Protein AF-A0AAV0N3V4-F1 (afdb_monomer)

pLDDT: mean 92.2, std 11.18, range [54.25, 98.69]

Sequence (36 aa):
MRLVFVGAEVAPWSKTGGLGDVLGGLPPAMAVSYLN

Organism: NCBI:txid586396

Structure (mmCIF, N/CA/C/O backbone):
data_AF-A0AAV0N3V4-F1
#
_entry.id   AF-A0AAV0N3V4-F1
#
loop_
_atom_site.group_PDB
_atom_site.id
_atom_site.type_symbol
_atom_site.label_atom_id
_atom_site.label_alt_id
_atom_site.label_comp_id
_atom_site.label_asym_id
_atom_site.label_entity_id
_atom_site.label_s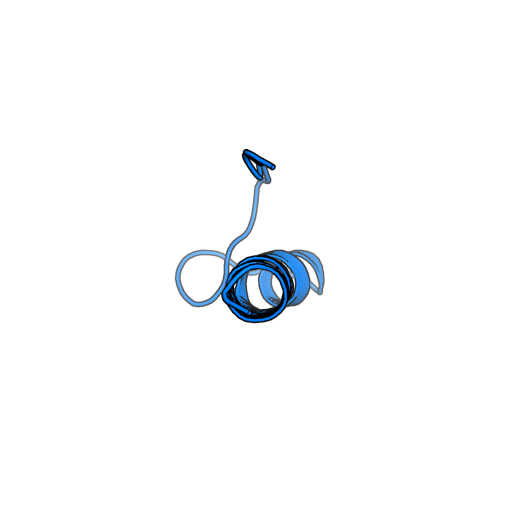eq_id
_atom_site.pdbx_PDB_ins_code
_atom_site.Cartn_x
_atom_site.Cartn_y
_atom_site.Cartn_z
_atom_site.occupancy
_atom_site.B_iso_or_equiv
_atom_site.auth_seq_id
_atom_site.auth_comp_id
_atom_site.auth_asym_id
_atom_site.auth_atom_id
_atom_site.pdbx_PDB_model_num
ATOM 1 N N . MET A 1 1 ? -6.974 -5.702 14.481 1.00 88.00 1 MET A N 1
ATOM 2 C CA . MET A 1 1 ? -7.964 -4.863 13.750 1.00 88.00 1 MET A CA 1
ATOM 3 C 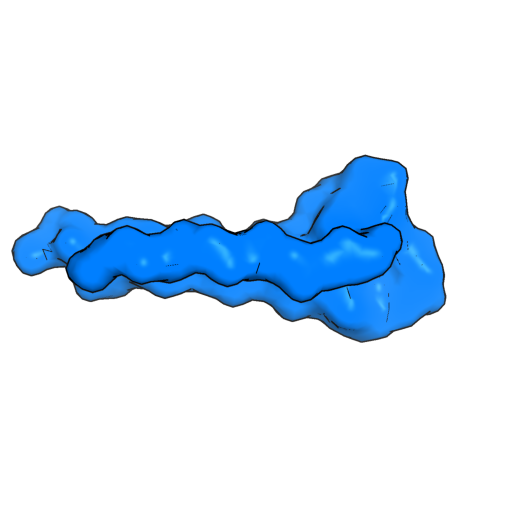C . MET A 1 1 ? -7.947 -5.227 12.267 1.00 88.00 1 MET A C 1
ATOM 5 O O . MET A 1 1 ? -6.995 -5.873 11.855 1.00 88.00 1 MET A O 1
ATOM 9 N N . ARG A 1 2 ? -8.946 -4.829 11.464 1.00 91.69 2 ARG A N 1
ATOM 10 C CA . ARG A 1 2 ? -8.919 -5.000 9.995 1.00 91.69 2 ARG A CA 1
ATOM 11 C C . ARG A 1 2 ? -8.805 -3.633 9.319 1.00 91.69 2 ARG A C 1
ATOM 13 O O . ARG A 1 2 ? -9.665 -2.790 9.547 1.00 91.69 2 ARG A O 1
ATOM 20 N N . LEU A 1 3 ? -7.754 -3.436 8.526 1.00 92.94 3 LEU A N 1
ATOM 21 C CA . LEU A 1 3 ? -7.463 -2.196 7.801 1.00 92.94 3 LEU A CA 1
ATOM 22 C C . LEU A 1 3 ? -7.400 -2.478 6.299 1.00 92.94 3 LEU A C 1
ATOM 24 O O . LEU A 1 3 ? -6.839 -3.492 5.890 1.00 92.94 3 LEU A O 1
ATOM 28 N N . VAL A 1 4 ? -7.946 -1.568 5.494 1.00 96.62 4 VAL A N 1
ATO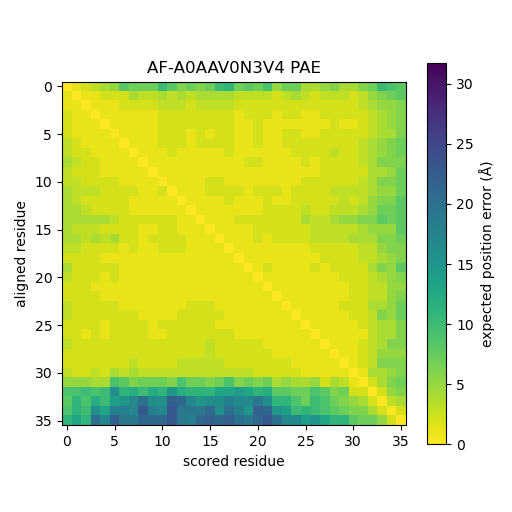M 29 C CA . VAL A 1 4 ? -7.839 -1.592 4.030 1.00 96.62 4 VAL A CA 1
ATOM 30 C C . VAL A 1 4 ? -7.210 -0.278 3.588 1.00 96.62 4 VAL A C 1
ATOM 32 O O . VAL A 1 4 ? -7.765 0.788 3.844 1.00 96.62 4 VAL A O 1
ATOM 35 N N . PHE A 1 5 ? -6.049 -0.360 2.942 1.00 97.00 5 PHE A N 1
ATOM 36 C CA . PHE A 1 5 ? -5.360 0.796 2.378 1.00 97.00 5 PHE A CA 1
ATOM 37 C C . PHE A 1 5 ? -5.795 0.988 0.925 1.00 97.00 5 PHE A C 1
ATOM 39 O O . PHE A 1 5 ? -5.794 0.037 0.146 1.00 97.00 5 PHE A O 1
ATOM 46 N N . VAL A 1 6 ? -6.161 2.218 0.566 1.00 97.75 6 VAL A N 1
ATOM 47 C CA . VAL A 1 6 ? -6.545 2.602 -0.798 1.00 97.75 6 VAL A CA 1
ATOM 48 C C . VAL A 1 6 ? -5.713 3.815 -1.195 1.00 97.75 6 VAL A C 1
ATOM 50 O O . VAL A 1 6 ? -5.657 4.797 -0.457 1.00 97.75 6 VAL A O 1
ATOM 53 N N . GLY A 1 7 ? -5.064 3.749 -2.354 1.00 97.19 7 GLY A N 1
ATOM 54 C CA . GLY A 1 7 ? -4.254 4.837 -2.888 1.00 97.19 7 GLY A CA 1
ATOM 55 C C . GLY A 1 7 ? -3.947 4.638 -4.367 1.00 97.19 7 GLY A C 1
ATOM 56 O O . GLY A 1 7 ? -4.196 3.570 -4.921 1.00 97.19 7 GLY A O 1
ATOM 57 N N . ALA A 1 8 ? -3.423 5.687 -5.002 1.00 98.44 8 ALA A N 1
ATOM 58 C CA . ALA A 1 8 ? -3.093 5.682 -6.428 1.00 98.44 8 ALA A CA 1
ATOM 59 C C . ALA A 1 8 ? -1.715 5.063 -6.746 1.00 98.44 8 ALA A C 1
ATOM 61 O O . ALA A 1 8 ? -1.418 4.828 -7.912 1.00 98.44 8 ALA A O 1
ATOM 62 N N . GLU A 1 9 ? -0.879 4.811 -5.733 1.00 98.69 9 GLU A N 1
ATOM 63 C CA . GLU A 1 9 ? 0.484 4.284 -5.886 1.00 98.69 9 GLU A CA 1
ATOM 64 C C . GLU A 1 9 ? 0.769 3.184 -4.862 1.00 98.69 9 GLU A C 1
ATOM 66 O O . GLU A 1 9 ? 0.438 3.338 -3.690 1.00 98.69 9 GLU A O 1
ATOM 71 N N . VAL A 1 10 ? 1.442 2.11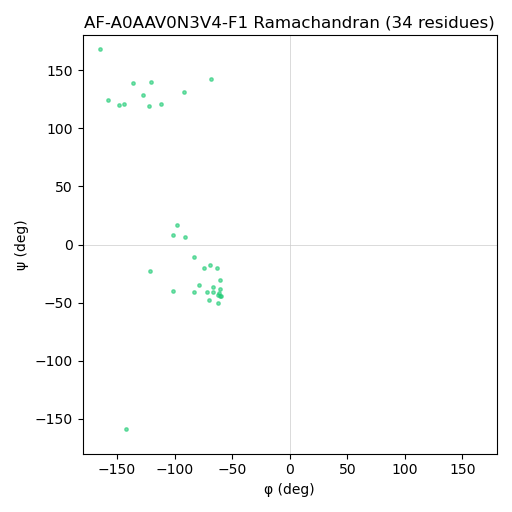0 -5.279 1.00 98.31 10 VAL A N 1
ATOM 72 C CA . VAL A 1 10 ? 1.987 1.063 -4.401 1.00 98.31 10 VAL A CA 1
ATOM 73 C C . VAL A 1 10 ? 3.266 0.509 -5.028 1.00 98.31 10 VAL A C 1
ATOM 75 O O . VAL A 1 10 ? 3.231 -0.053 -6.128 1.00 98.31 10 VAL A O 1
ATOM 78 N N . ALA A 1 11 ? 4.399 0.624 -4.331 1.00 97.75 11 ALA A N 1
ATOM 79 C CA . ALA A 1 11 ? 5.637 -0.021 -4.761 1.00 97.75 11 ALA A CA 1
ATOM 80 C C . ALA A 1 11 ? 5.532 -1.562 -4.640 1.00 97.75 11 ALA A C 1
ATOM 82 O O . ALA A 1 11 ? 4.946 -2.049 -3.674 1.00 97.75 11 ALA A O 1
ATOM 83 N N . PRO A 1 12 ? 6.108 -2.351 -5.568 1.00 95.88 12 PRO A N 1
ATOM 84 C CA . PRO A 1 12 ? 6.903 -1.926 -6.723 1.00 95.88 12 PRO A CA 1
ATOM 85 C C . PRO A 1 12 ? 6.092 -1.703 -8.018 1.00 95.88 12 PRO A C 1
ATOM 87 O O . PRO A 1 12 ? 6.693 -1.487 -9.064 1.00 95.88 12 PRO A O 1
ATOM 90 N N . TRP A 1 13 ? 4.755 -1.770 -7.993 1.00 98.19 13 TRP A N 1
ATOM 91 C CA . TRP A 1 13 ? 3.933 -1.791 -9.215 1.00 98.19 13 TRP A CA 1
ATOM 92 C C . TRP A 1 13 ? 3.637 -0.415 -9.820 1.00 98.19 13 TRP A C 1
ATOM 94 O O . TRP A 1 13 ? 3.646 -0.269 -11.038 1.00 98.19 13 TRP A O 1
ATOM 104 N N . SER A 1 14 ? 3.343 0.592 -8.996 1.00 97.69 14 SER A N 1
ATOM 105 C CA . SER A 1 14 ? 3.029 1.953 -9.452 1.00 97.69 14 SER A CA 1
ATOM 106 C C . SER A 1 14 ? 3.586 2.974 -8.467 1.00 97.69 14 SER A C 1
ATOM 108 O O . SER A 1 14 ? 3.272 2.936 -7.279 1.00 97.69 14 SER A O 1
ATOM 110 N N . LYS A 1 15 ? 4.46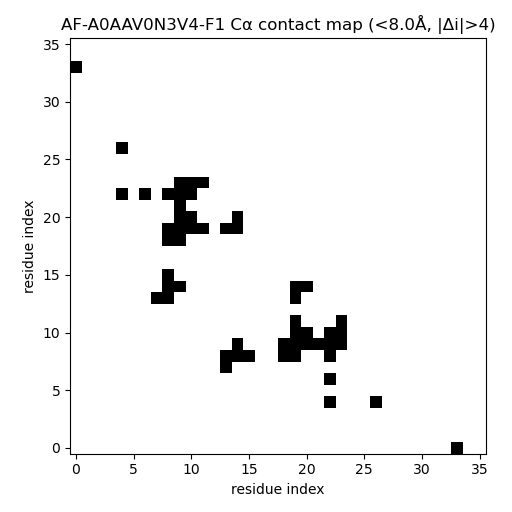8 3.858 -8.941 1.00 96.00 15 LYS A N 1
ATOM 111 C CA . LYS A 1 15 ? 5.163 4.832 -8.095 1.00 96.00 15 LYS A CA 1
ATOM 112 C C . LYS A 1 15 ? 5.649 6.013 -8.925 1.00 96.00 15 LYS A C 1
ATOM 114 O O . LYS A 1 15 ? 6.426 5.823 -9.858 1.00 96.00 15 LYS A O 1
ATOM 119 N N . THR A 1 16 ? 5.246 7.220 -8.541 1.00 97.25 16 THR A N 1
ATOM 120 C CA . THR A 1 16 ? 5.793 8.469 -9.101 1.00 97.25 16 THR A CA 1
ATOM 121 C C . THR A 1 16 ? 6.401 9.362 -8.025 1.00 97.25 16 THR A C 1
ATOM 123 O O . THR A 1 16 ? 7.305 10.143 -8.316 1.00 97.25 16 THR A O 1
ATOM 126 N N . GLY A 1 17 ? 5.977 9.196 -6.767 1.00 95.94 17 GLY A N 1
ATOM 127 C CA . GLY A 1 17 ? 6.498 9.942 -5.627 1.00 95.94 17 GLY A CA 1
ATOM 128 C C . GLY A 1 17 ? 6.617 9.096 -4.361 1.00 95.94 17 GLY A C 1
ATOM 129 O O . GLY A 1 17 ? 6.693 7.867 -4.401 1.00 95.94 17 GLY A O 1
ATOM 130 N N . GLY A 1 18 ? 6.658 9.766 -3.208 1.00 98.19 18 GLY A N 1
ATOM 131 C CA . GLY A 1 18 ? 6.823 9.116 -1.900 1.00 98.19 18 GLY A CA 1
ATOM 132 C C . GLY A 1 18 ? 5.619 8.281 -1.450 1.00 98.19 18 GLY A C 1
ATOM 133 O O . GLY A 1 18 ? 5.771 7.413 -0.594 1.00 98.19 18 GLY A O 1
ATOM 134 N N . LEU A 1 19 ? 4.436 8.485 -2.044 1.00 98.06 19 LEU A N 1
ATOM 135 C CA . LEU A 1 19 ? 3.225 7.743 -1.680 1.00 98.06 19 LEU A CA 1
ATOM 136 C C . LEU A 1 19 ? 3.396 6.229 -1.885 1.00 98.06 19 LEU A C 1
ATOM 138 O O . LEU A 1 19 ? 3.049 5.457 -0.990 1.00 98.06 19 LEU A O 1
ATOM 142 N N . GLY A 1 20 ? 3.986 5.806 -3.011 1.00 97.94 20 GLY A N 1
ATOM 143 C CA . GLY A 1 20 ? 4.239 4.390 -3.284 1.00 97.94 20 GLY A CA 1
ATOM 144 C C . GLY A 1 20 ? 5.155 3.704 -2.261 1.00 97.94 20 GLY A C 1
ATOM 145 O O . GLY A 1 20 ? 4.962 2.518 -1.997 1.00 97.94 20 GLY A O 1
ATOM 146 N N . ASP A 1 21 ? 6.098 4.429 -1.639 1.00 98.12 21 ASP A N 1
ATOM 147 C CA . ASP A 1 21 ? 6.953 3.866 -0.573 1.00 98.12 21 ASP A CA 1
ATOM 148 C C . ASP A 1 21 ? 6.161 3.658 0.713 1.00 98.12 21 ASP A C 1
ATOM 150 O O . ASP A 1 21 ? 6.300 2.631 1.376 1.00 98.12 21 ASP A O 1
ATOM 154 N N . VAL A 1 22 ? 5.292 4.617 1.050 1.00 97.69 22 VAL A N 1
ATOM 155 C CA . VAL A 1 22 ? 4.439 4.524 2.236 1.00 97.69 22 VAL A CA 1
ATOM 156 C C . VAL A 1 22 ? 3.507 3.326 2.109 1.00 97.69 22 VAL A C 1
ATOM 158 O O . VAL A 1 22 ? 3.469 2.495 3.012 1.00 97.69 22 VAL A O 1
ATOM 161 N N . LEU A 1 23 ? 2.795 3.186 0.986 1.00 98.12 23 LEU A N 1
ATOM 162 C CA . LEU A 1 23 ? 1.864 2.069 0.797 1.00 98.12 23 LEU A CA 1
ATOM 163 C C . LEU A 1 23 ? 2.558 0.725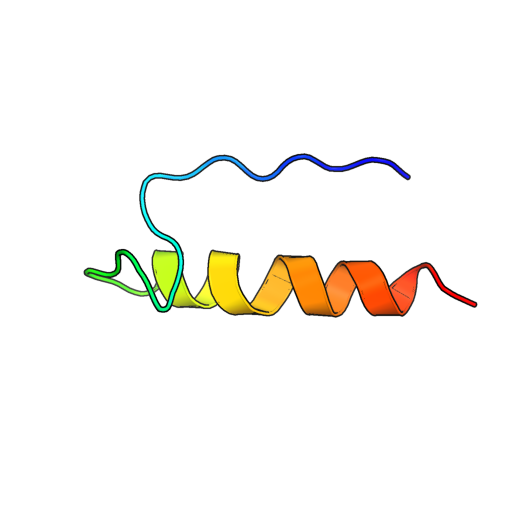 0.527 1.00 98.12 23 LEU A C 1
ATOM 165 O O . LEU A 1 23 ? 1.958 -0.316 0.782 1.00 98.12 23 LEU A O 1
ATOM 169 N N . GLY A 1 24 ? 3.818 0.723 0.086 1.00 97.06 24 GLY A N 1
ATOM 170 C CA . GLY A 1 24 ? 4.632 -0.493 -0.004 1.00 97.06 24 GLY A CA 1
ATOM 171 C C . GLY A 1 24 ? 5.211 -0.952 1.341 1.00 97.06 24 GLY A C 1
ATOM 172 O O . GLY A 1 24 ? 5.327 -2.152 1.576 1.00 97.06 24 GLY A O 1
AT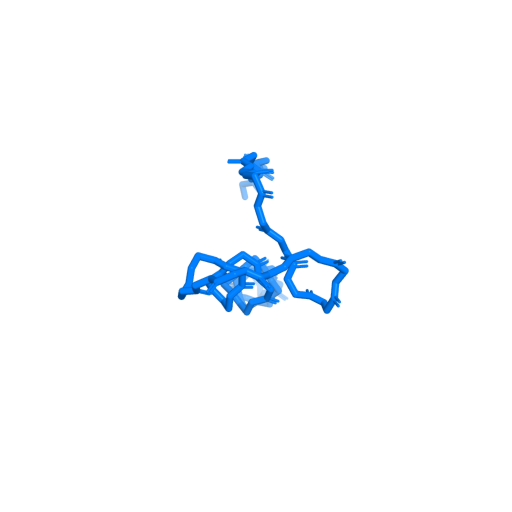OM 173 N N . GLY A 1 25 ? 5.568 -0.021 2.234 1.00 96.81 25 GLY A N 1
ATOM 174 C CA . GLY A 1 25 ? 6.281 -0.323 3.483 1.00 96.81 25 GLY A CA 1
ATOM 175 C C . GLY A 1 25 ? 5.419 -0.346 4.749 1.00 96.81 25 GLY A C 1
ATOM 176 O O . GLY A 1 25 ? 5.603 -1.213 5.605 1.00 96.81 25 GLY A O 1
ATOM 177 N N . LEU A 1 26 ? 4.462 0.577 4.882 1.00 96.50 26 LEU A N 1
ATOM 178 C CA . LEU A 1 26 ? 3.658 0.717 6.101 1.00 96.50 26 LEU A CA 1
ATOM 179 C C . LEU A 1 26 ? 2.680 -0.454 6.316 1.00 96.50 26 LEU A C 1
ATOM 181 O O . LEU A 1 26 ? 2.670 -0.990 7.428 1.00 96.50 26 LEU A O 1
ATOM 185 N N . PRO A 1 27 ? 1.883 -0.906 5.320 1.00 96.25 27 PRO A N 1
ATOM 186 C CA . PRO A 1 27 ? 0.930 -1.992 5.551 1.00 96.25 27 PRO A CA 1
ATOM 187 C C . PRO A 1 27 ? 1.587 -3.312 6.003 1.00 96.25 27 PRO A C 1
ATOM 189 O O . PRO A 1 27 ? 1.101 -3.887 6.981 1.00 96.25 27 PRO A O 1
ATOM 192 N N . PRO A 1 28 ? 2.705 -3.782 5.405 1.00 94.12 28 PRO A N 1
ATOM 193 C CA . PRO A 1 28 ? 3.424 -4.956 5.907 1.00 94.12 28 PRO A CA 1
ATOM 194 C C . PRO A 1 28 ? 3.971 -4.774 7.32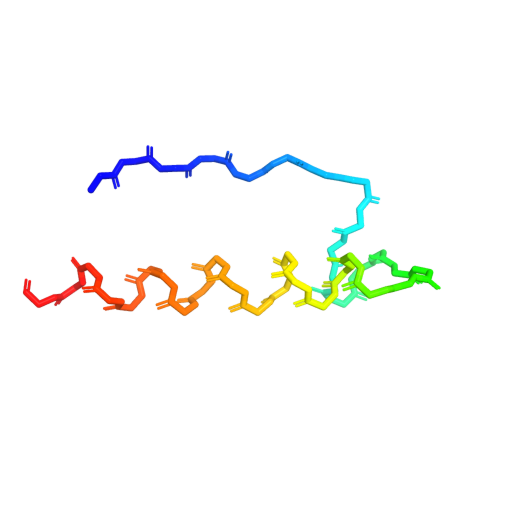6 1.00 94.12 28 PRO A C 1
ATOM 196 O O . PRO A 1 28 ? 3.849 -5.681 8.147 1.00 94.12 28 PRO A O 1
ATOM 199 N N . ALA A 1 29 ? 4.528 -3.600 7.645 1.00 94.69 29 ALA A N 1
ATOM 200 C CA . ALA A 1 29 ? 5.055 -3.321 8.981 1.00 94.69 29 ALA A CA 1
ATOM 201 C C . ALA A 1 29 ? 3.952 -3.378 10.052 1.00 94.69 29 ALA A C 1
ATOM 203 O O . ALA A 1 29 ? 4.128 -4.006 11.095 1.00 94.69 29 ALA A O 1
ATOM 204 N N . MET A 1 30 ? 2.784 -2.792 9.768 1.00 93.00 30 MET A N 1
ATOM 205 C CA . MET A 1 30 ? 1.629 -2.858 10.665 1.00 93.00 30 MET A CA 1
ATOM 206 C C . MET A 1 30 ? 1.071 -4.277 10.797 1.00 93.00 30 MET A C 1
ATOM 208 O O . MET A 1 30 ? 0.647 -4.654 11.886 1.00 93.00 30 MET A O 1
ATOM 212 N N . ALA A 1 31 ? 1.077 -5.078 9.725 1.00 91.75 31 ALA A N 1
ATOM 213 C CA . ALA A 1 31 ? 0.625 -6.467 9.786 1.00 91.75 31 ALA A CA 1
ATOM 214 C C . ALA A 1 31 ? 1.458 -7.297 10.779 1.00 91.75 31 ALA A C 1
ATOM 216 O O . ALA A 1 31 ? 0.896 -8.091 11.531 1.00 91.75 31 ALA A O 1
ATOM 217 N N . VAL A 1 32 ? 2.774 -7.060 10.842 1.00 86.88 32 VAL A N 1
ATOM 218 C CA . VAL A 1 32 ? 3.671 -7.714 11.810 1.00 86.88 32 VAL A CA 1
ATOM 219 C C . VAL A 1 32 ? 3.366 -7.282 13.247 1.00 86.88 32 VAL A C 1
ATOM 221 O O . VAL A 1 32 ? 3.340 -8.121 14.144 1.00 86.88 32 VAL A O 1
ATOM 224 N N . SER A 1 33 ? 3.088 -5.996 13.489 1.00 72.00 33 SER A N 1
ATOM 225 C CA . SER A 1 33 ? 2.843 -5.476 14.846 1.00 72.00 33 SER A C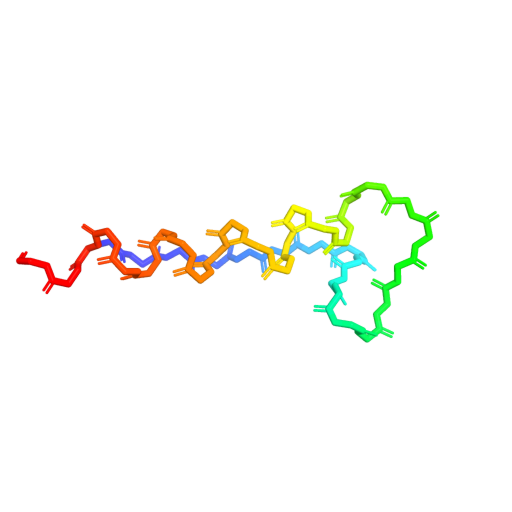A 1
ATOM 226 C C . SER A 1 33 ? 1.615 -6.071 15.548 1.00 72.00 33 SER A C 1
ATOM 228 O O . SER A 1 33 ? 1.542 -6.013 16.772 1.00 72.00 33 SER A O 1
ATOM 230 N N . TYR A 1 34 ? 0.661 -6.642 14.808 1.00 62.00 34 TYR A N 1
ATOM 231 C CA . TYR A 1 34 ? -0.554 -7.252 15.365 1.00 62.00 34 TYR A CA 1
ATOM 232 C C . TYR A 1 34 ? -0.508 -8.791 15.449 1.00 62.00 34 TYR A C 1
ATOM 234 O O . TYR A 1 34 ? -1.537 -9.394 15.743 1.00 62.00 34 TYR A O 1
ATOM 242 N N . LEU A 1 35 ? 0.644 -9.426 15.189 1.00 60.34 35 LEU A N 1
ATOM 243 C CA . LEU A 1 35 ? 0.833 -10.886 15.265 1.00 60.34 35 LEU A CA 1
ATOM 244 C C . LEU A 1 35 ? 1.473 -11.377 16.586 1.00 60.34 35 LEU A C 1
ATOM 246 O O . LEU A 1 35 ? 1.944 -12.511 16.632 1.00 60.34 35 LEU A O 1
ATOM 250 N N . ASN A 1 36 ? 1.485 -10.553 17.644 1.00 54.25 36 ASN A N 1
ATOM 251 C CA . ASN A 1 36 ? 1.830 -10.972 19.015 1.00 54.25 36 ASN A CA 1
ATOM 252 C C . ASN A 1 36 ? 0.579 -11.317 19.825 1.00 54.25 36 ASN A C 1
ATOM 254 O O . ASN A 1 36 ? -0.349 -10.474 19.834 1.00 54.25 36 ASN A O 1
#

Radius of gyration: 10.69 Å; Cα contacts (8 Å, |Δi|>4): 27; chains: 1; bounding box: 16×21×28 Å

Foldseek 3Di:
DDDDDDDPAAPPPGDDDCVNVCNPPVVVVVVVVPPD

Solvent-accessible surface area (backbone atoms only — not comparable to full-atom values): 2399 Å² total; per-residue (Å²): 139,91,85,83,89,84,75,96,35,34,47,94,80,35,68,92,60,70,60,5,54,48,56,43,49,49,57,61,55,55,57,58,72,70,73,118

Secondary structure (DSSP, 8-state):
-------S-BTTTB-SSTHHHHHHHHHHHHHHHT--

Mean predicted aligned error: 3.45 Å

InterPro domains:
  IPR013534 Starch synthase, catalytic domain [PF08323] (3-31)